Protein AF-A0A8J5NJL3-F1 (afdb_monomer_lite)

Foldseek 3Di:
DPPLVRQKDKPAKDWPDDLVPQATKIKIWMAGNVLQFIAIEIETSLQRPRPDPRVSVLCVVCVVVDDNQWRYFYAYSVSDTPDTDSDPVSGPSPDRDDPDPVPDDDCPVPDDDDPVQWDQPDDDDPPDDTDTDGD

Secondary structure (DSSP, 8-state):
---GGGSEEEEEEEESS-TTSTT-EEEEEEEETTTTEEEEEEEETTTS-TT---HHHHHHTTTTTS-TT--EEEE-TTS-EEEEE--GGG----S-----TTTSPP-TTS----GGGEEEEE--STTPPPEEEE-

Organism: NCBI:txid485398

pLDDT: mean 81.23, std 13.99, range [40.75, 95.94]

Structure (mmCIF, N/CA/C/O backbone):
data_AF-A0A8J5NJL3-F1
#
_entry.id   AF-A0A8J5NJL3-F1
#
loop_
_atom_site.group_PDB
_atom_site.id
_atom_site.type_symbol
_atom_site.label_atom_id
_atom_site.label_alt_id
_atom_site.label_comp_id
_atom_site.label_asym_id
_atom_site.label_entity_id
_atom_site.label_seq_id
_atom_site.pdbx_PDB_ins_code
_atom_site.Cartn_x
_atom_site.Cartn_y
_atom_site.Cartn_z
_atom_site.occupancy
_atom_site.B_iso_or_equiv
_atom_site.auth_seq_id
_atom_site.auth_comp_id
_atom_site.auth_asym_id
_atom_site.auth_atom_id
_atom_site.pdbx_PDB_model_num
ATOM 1 N N . MET A 1 1 ? -14.121 -13.136 8.920 1.00 60.28 1 MET A N 1
ATOM 2 C CA . MET A 1 1 ? -12.969 -13.143 8.005 1.00 60.28 1 MET A CA 1
ATOM 3 C C . MET A 1 1 ? -13.510 -12.944 6.616 1.00 60.28 1 MET A C 1
ATOM 5 O O . MET A 1 1 ? -14.446 -13.648 6.247 1.00 60.28 1 MET A O 1
ATOM 9 N N . ILE A 1 2 ? -12.979 -11.946 5.924 1.00 69.12 2 ILE A N 1
ATOM 10 C CA . ILE A 1 2 ? -13.225 -11.727 4.502 1.00 69.12 2 ILE A CA 1
ATOM 11 C C . ILE A 1 2 ? -12.577 -12.894 3.749 1.00 69.12 2 ILE A C 1
ATOM 13 O O . ILE A 1 2 ? -11.647 -13.521 4.268 1.00 69.12 2 ILE A O 1
ATOM 17 N N . LYS A 1 3 ? -13.108 -13.273 2.584 1.00 76.12 3 LYS A N 1
ATOM 18 C CA . LYS A 1 3 ? -12.456 -14.332 1.809 1.00 76.12 3 LYS A CA 1
ATOM 19 C C . LYS A 1 3 ? -11.078 -13.834 1.351 1.00 76.12 3 LYS A C 1
ATOM 21 O O . LYS A 1 3 ? -10.970 -12.650 1.044 1.00 76.12 3 LYS A O 1
ATOM 26 N N . PRO A 1 4 ? -10.036 -14.678 1.286 1.00 75.12 4 PRO A N 1
ATOM 27 C CA . PRO A 1 4 ? -8.703 -14.237 0.868 1.00 75.12 4 PRO A CA 1
ATOM 28 C C . PRO A 1 4 ? -8.700 -13.465 -0.460 1.00 75.12 4 PRO A C 1
ATOM 30 O O . PRO A 1 4 ? -8.009 -12.460 -0.584 1.00 75.12 4 PRO A O 1
ATOM 33 N N . GLU A 1 5 ? -9.535 -13.879 -1.413 1.00 79.38 5 GLU A N 1
ATOM 34 C CA . GLU A 1 5 ? -9.730 -13.222 -2.710 1.00 79.38 5 GLU A CA 1
ATOM 35 C C . GLU A 1 5 ? -10.410 -11.840 -2.646 1.00 79.38 5 GLU A C 1
ATOM 37 O O . GLU A 1 5 ? -10.339 -11.078 -3.602 1.00 79.38 5 GLU A O 1
ATOM 42 N N . GLU A 1 6 ? -11.058 -11.506 -1.530 1.00 84.00 6 GLU A N 1
ATOM 43 C CA . GLU A 1 6 ? -11.774 -10.244 -1.298 1.00 84.00 6 GLU A CA 1
ATOM 44 C C . GLU A 1 6 ? -11.027 -9.335 -0.297 1.00 84.00 6 GLU A C 1
ATOM 46 O O . GLU A 1 6 ? -11.493 -8.238 0.009 1.00 84.00 6 GLU A O 1
ATOM 51 N N . ARG A 1 7 ? -9.881 -9.780 0.248 1.00 88.38 7 ARG A N 1
ATOM 52 C CA . ARG A 1 7 ? -9.131 -9.061 1.297 1.00 88.38 7 ARG A CA 1
ATOM 53 C C . ARG A 1 7 ? -8.497 -7.765 0.803 1.00 88.38 7 ARG A C 1
ATOM 55 O O . ARG A 1 7 ? -8.353 -6.832 1.592 1.00 88.38 7 ARG A O 1
ATOM 62 N N . PHE A 1 8 ? -8.116 -7.708 -0.467 1.00 90.12 8 PHE A N 1
ATOM 63 C CA . PHE A 1 8 ? -7.387 -6.575 -1.021 1.00 90.12 8 PHE A CA 1
ATOM 64 C C . PHE A 1 8 ? -8.221 -5.821 -2.047 1.00 90.12 8 PHE A C 1
ATOM 66 O O . PHE A 1 8 ? -8.981 -6.416 -2.810 1.00 90.12 8 PHE A O 1
ATOM 73 N N . TRP A 1 9 ? -8.041 -4.506 -2.084 1.00 88.69 9 TRP A N 1
ATOM 74 C CA . TRP A 1 9 ? -8.566 -3.649 -3.139 1.00 88.69 9 TRP A CA 1
ATOM 75 C C . TRP A 1 9 ? -7.468 -2.699 -3.611 1.00 88.69 9 TRP A C 1
ATOM 77 O O . TRP A 1 9 ? -6.836 -2.047 -2.787 1.00 88.69 9 TRP A O 1
ATOM 87 N N . SER A 1 10 ? -7.222 -2.645 -4.918 1.00 89.38 10 SER A N 1
ATOM 88 C CA . SER A 1 10 ? -6.223 -1.756 -5.512 1.00 89.38 10 SER A CA 1
ATOM 89 C C . SER A 1 10 ? -6.880 -0.494 -6.064 1.00 89.38 10 SER A C 1
ATOM 91 O O . SER A 1 10 ? -7.923 -0.571 -6.715 1.00 89.38 10 SER A O 1
ATOM 93 N N . GLU A 1 11 ? -6.249 0.659 -5.843 1.00 87.31 11 GLU A N 1
ATOM 94 C CA . GLU A 1 11 ? -6.588 1.925 -6.512 1.00 87.31 11 GLU A CA 1
ATOM 95 C C . GLU A 1 11 ? -6.080 1.986 -7.961 1.00 87.31 11 GLU A C 1
ATOM 97 O O . GLU A 1 11 ? -6.388 2.932 -8.690 1.00 87.31 11 GLU A O 1
ATOM 102 N N . GLY A 1 12 ? -5.316 0.980 -8.387 1.00 82.94 12 GLY A N 1
ATOM 103 C CA . GLY A 1 12 ? -4.631 0.952 -9.669 1.00 82.94 12 GLY A CA 1
ATOM 104 C C . GLY A 1 12 ? -3.257 1.622 -9.625 1.00 82.94 12 GLY A C 1
ATOM 105 O O . GLY A 1 12 ? -2.751 2.048 -8.581 1.00 82.94 12 GLY A O 1
ATOM 106 N N . GLN A 1 13 ? -2.629 1.673 -10.796 1.00 86.69 13 GLN A N 1
ATOM 107 C CA . GLN A 1 13 ? -1.227 2.043 -10.969 1.00 86.69 13 GLN A CA 1
ATOM 108 C C . GLN A 1 13 ? -1.078 3.521 -11.350 1.00 86.69 13 GLN A C 1
ATOM 110 O O . GLN A 1 13 ? -1.730 4.015 -12.273 1.00 86.69 13 GLN A O 1
ATOM 115 N N . ALA A 1 14 ? -0.164 4.228 -10.684 1.00 87.69 14 ALA A N 1
ATOM 116 C CA . ALA A 1 14 ? 0.233 5.586 -11.041 1.00 87.69 14 ALA A CA 1
ATOM 117 C C . ALA A 1 14 ? 1.668 5.606 -11.580 1.00 87.69 14 ALA A C 1
ATOM 119 O O . ALA A 1 14 ? 2.621 5.260 -10.877 1.00 87.69 14 ALA A O 1
ATOM 120 N N . TYR A 1 15 ? 1.822 6.058 -12.826 1.00 88.44 15 TYR A N 1
ATOM 121 C CA . TYR A 1 15 ? 3.102 6.113 -13.534 1.00 88.44 15 TYR A CA 1
ATOM 122 C C . TYR A 1 15 ? 3.724 7.508 -13.469 1.00 88.44 15 TYR A C 1
ATOM 124 O O . TYR A 1 15 ? 3.120 8.499 -13.883 1.00 88.44 15 TYR A O 1
ATOM 132 N N . PHE A 1 16 ? 4.982 7.592 -13.036 1.00 88.31 16 PHE A N 1
ATOM 133 C CA . PHE A 1 16 ? 5.758 8.836 -13.005 1.00 88.31 16 PHE A CA 1
ATOM 134 C C . PHE A 1 16 ? 6.574 9.007 -14.289 1.00 88.31 16 PHE A C 1
ATOM 136 O O . PHE A 1 16 ? 7.802 9.103 -14.276 1.00 88.31 16 PHE A O 1
ATOM 143 N N . GLY A 1 17 ? 5.877 8.996 -15.424 1.00 88.88 17 GLY A N 1
ATOM 144 C CA . GLY A 1 17 ? 6.464 9.010 -16.761 1.00 88.88 17 GLY A CA 1
ATOM 145 C C . GLY A 1 17 ? 5.609 8.231 -17.758 1.00 88.88 17 GLY A C 1
ATOM 146 O O . GLY A 1 17 ? 4.462 7.899 -17.480 1.00 88.88 17 GLY A O 1
ATOM 147 N N . SER A 1 18 ? 6.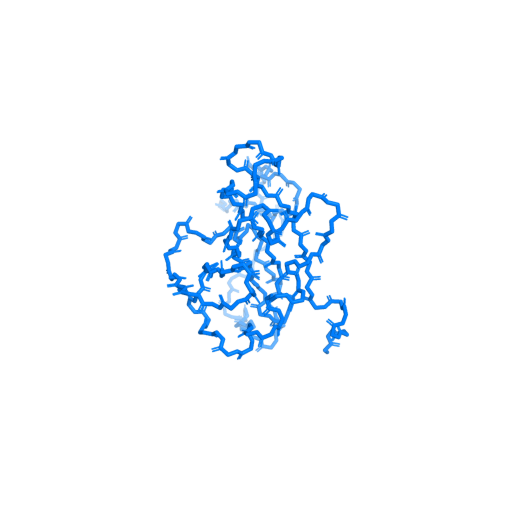171 7.936 -18.931 1.00 87.25 18 SER A N 1
ATOM 148 C CA . SER A 1 18 ? 5.505 7.066 -19.908 1.00 87.25 18 SER A CA 1
ATOM 149 C C . SER A 1 18 ? 5.470 5.626 -19.389 1.00 87.25 18 SER A C 1
ATOM 151 O O . SER A 1 18 ? 6.516 5.084 -19.024 1.00 87.25 18 SER A O 1
ATOM 153 N N . SER A 1 19 ? 4.290 5.006 -19.396 1.00 83.44 19 SER A N 1
ATOM 154 C CA . SER A 1 19 ? 4.098 3.584 -19.081 1.00 83.44 19 SER A CA 1
ATOM 155 C C . SER A 1 19 ? 4.826 2.648 -20.054 1.00 83.44 19 SER A C 1
ATOM 157 O O . SER A 1 19 ? 5.161 1.530 -19.684 1.00 83.44 19 SER A O 1
ATOM 159 N N . ASP A 1 20 ? 5.143 3.114 -21.268 1.00 85.44 20 ASP A N 1
ATOM 160 C CA . ASP A 1 20 ? 5.879 2.332 -22.271 1.00 85.44 20 ASP A CA 1
ATOM 161 C C . ASP A 1 20 ? 7.363 2.166 -21.911 1.00 85.44 20 ASP A C 1
ATOM 163 O O . ASP A 1 20 ? 8.052 1.289 -22.437 1.00 85.44 20 ASP A O 1
ATOM 167 N N . ASN A 1 21 ? 7.893 3.026 -21.033 1.00 88.62 21 ASN A N 1
ATOM 168 C CA . ASN A 1 21 ? 9.252 2.886 -20.537 1.00 88.62 21 ASN A CA 1
ATOM 169 C C . ASN A 1 21 ? 9.260 1.936 -19.326 1.00 88.62 21 ASN A C 1
ATOM 171 O O . ASN A 1 21 ? 8.813 2.331 -18.249 1.00 88.62 21 ASN A O 1
ATOM 175 N N . PRO A 1 22 ? 9.864 0.736 -19.432 1.00 87.25 22 PRO A N 1
ATOM 176 C CA . PRO A 1 22 ? 9.850 -0.261 -18.360 1.00 87.25 22 PRO A CA 1
ATOM 177 C C . PRO A 1 22 ? 10.543 0.211 -17.077 1.00 87.25 22 PRO A C 1
ATOM 179 O O . PRO A 1 22 ? 10.315 -0.354 -16.017 1.00 87.25 22 PRO A O 1
ATOM 182 N N . LYS A 1 23 ? 11.391 1.245 -17.152 1.00 89.75 23 LYS A N 1
ATOM 183 C CA . LYS A 1 23 ? 12.084 1.830 -15.994 1.00 89.75 23 LYS A CA 1
ATOM 184 C C . LYS A 1 23 ? 11.299 2.950 -15.314 1.00 89.75 23 LYS A C 1
ATOM 186 O O . LYS A 1 23 ? 11.810 3.547 -14.369 1.00 89.75 23 LYS A O 1
ATOM 191 N N . THR A 1 24 ? 10.117 3.291 -15.818 1.00 91.19 24 THR A N 1
ATOM 192 C CA . THR A 1 24 ? 9.276 4.318 -15.210 1.00 91.19 24 THR A CA 1
ATOM 193 C C . THR A 1 24 ? 8.889 3.879 -13.808 1.00 91.19 24 THR A C 1
ATOM 195 O O . THR A 1 24 ? 8.366 2.782 -13.612 1.00 91.19 24 THR A O 1
ATOM 198 N N . LEU A 1 25 ? 9.171 4.744 -12.835 1.00 92.38 25 LEU A N 1
ATOM 199 C CA . LEU A 1 25 ? 8.755 4.530 -11.459 1.00 92.38 25 LEU A CA 1
ATOM 200 C C . LEU A 1 25 ? 7.229 4.518 -11.409 1.00 92.38 25 LEU A C 1
ATOM 202 O O . LEU A 1 25 ? 6.575 5.406 -11.961 1.00 92.38 25 LEU A O 1
ATOM 206 N N . THR A 1 26 ? 6.685 3.508 -10.752 1.00 91.44 26 THR A N 1
ATOM 207 C CA . THR A 1 26 ? 5.249 3.285 -10.628 1.00 91.44 26 THR A CA 1
ATOM 208 C C . THR A 1 26 ? 4.939 3.015 -9.168 1.00 91.44 26 THR A C 1
ATOM 210 O O . THR A 1 26 ? 5.726 2.357 -8.482 1.00 91.44 26 THR A O 1
ATOM 213 N N . HIS A 1 27 ? 3.815 3.527 -8.681 1.00 91.81 27 HIS A N 1
ATOM 214 C CA . HIS A 1 27 ? 3.278 3.078 -7.406 1.00 91.81 27 HIS A CA 1
ATOM 215 C C . HIS A 1 27 ? 1.835 2.623 -7.540 1.00 91.81 27 HIS A C 1
ATOM 217 O O . HIS A 1 27 ? 1.109 3.093 -8.413 1.00 91.81 27 HIS A O 1
ATOM 223 N N . CYS A 1 28 ? 1.437 1.735 -6.643 1.00 92.44 28 CYS A N 1
ATOM 224 C CA . CYS A 1 28 ? 0.070 1.277 -6.489 1.00 92.44 28 CYS A CA 1
ATOM 225 C C . CYS A 1 28 ? -0.304 1.397 -5.020 1.00 92.44 28 CYS A C 1
ATOM 227 O O . CYS A 1 28 ? 0.487 1.063 -4.135 1.00 92.44 28 CYS A O 1
ATOM 229 N N . ASN A 1 29 ? -1.513 1.861 -4.768 1.00 92.12 29 ASN A N 1
ATOM 230 C CA . ASN A 1 29 ? -2.064 1.985 -3.435 1.00 92.12 29 ASN A CA 1
ATOM 231 C C . ASN A 1 29 ? -3.051 0.835 -3.233 1.00 92.12 29 ASN A C 1
ATOM 233 O O . ASN A 1 29 ? -4.010 0.699 -3.991 1.00 92.12 29 ASN A O 1
ATOM 237 N N . ILE A 1 30 ? -2.798 -0.016 -2.238 1.00 92.25 30 ILE A N 1
ATOM 238 C CA . ILE A 1 30 ? -3.606 -1.213 -1.993 1.00 92.25 30 ILE A CA 1
ATOM 239 C C . ILE A 1 30 ? -4.185 -1.148 -0.587 1.00 92.25 30 ILE A C 1
ATOM 241 O O . ILE A 1 30 ? -3.454 -1.031 0.398 1.00 92.25 30 ILE A O 1
ATOM 245 N N . TRP A 1 31 ? -5.501 -1.263 -0.496 1.00 90.69 31 TRP A N 1
ATOM 246 C CA . TRP A 1 31 ? -6.224 -1.409 0.752 1.00 90.69 31 TRP A CA 1
ATOM 247 C C . TRP A 1 31 ? -6.204 -2.861 1.225 1.00 90.69 31 TRP A C 1
ATOM 249 O O . TRP A 1 31 ? -6.572 -3.764 0.474 1.00 90.69 31 TRP A O 1
ATOM 259 N N . ASP A 1 32 ? -5.832 -3.077 2.485 1.00 89.56 32 ASP A N 1
ATOM 260 C CA . ASP A 1 32 ? -5.984 -4.354 3.183 1.00 89.56 32 ASP A CA 1
ATOM 261 C C . ASP A 1 32 ? -7.166 -4.263 4.156 1.00 89.56 32 ASP A C 1
ATOM 263 O O . ASP A 1 32 ? -7.087 -3.584 5.185 1.00 89.56 32 ASP A O 1
ATOM 267 N N . TRP A 1 33 ? -8.260 -4.965 3.851 1.00 85.25 33 TRP A N 1
ATOM 268 C CA . TRP A 1 33 ? -9.467 -4.959 4.679 1.00 85.25 33 TRP A CA 1
ATOM 269 C C . TRP A 1 33 ? -9.281 -5.623 6.050 1.00 85.25 33 TRP A C 1
ATOM 271 O O . TRP A 1 33 ? -10.018 -5.287 6.977 1.00 85.25 33 TRP A O 1
ATOM 281 N N . ASP A 1 34 ? -8.318 -6.534 6.214 1.00 85.12 34 ASP A N 1
ATOM 282 C CA . ASP A 1 34 ? -8.047 -7.155 7.517 1.00 85.12 34 ASP A CA 1
ATOM 283 C C . ASP A 1 34 ? -7.237 -6.215 8.420 1.00 85.12 34 ASP A C 1
ATOM 285 O O . ASP A 1 34 ? -7.458 -6.167 9.632 1.00 85.12 34 ASP A O 1
ATOM 289 N N . GLN A 1 35 ? -6.311 -5.448 7.838 1.00 83.62 35 GLN A N 1
ATOM 290 C CA . GLN A 1 35 ? -5.479 -4.491 8.576 1.00 83.62 35 GLN A CA 1
ATOM 291 C C . GLN A 1 35 ? -6.077 -3.075 8.624 1.00 83.62 35 GLN A C 1
ATOM 293 O O . GLN A 1 35 ? -5.561 -2.232 9.360 1.00 83.62 35 GLN A O 1
ATOM 298 N N . LEU A 1 36 ? -7.161 -2.829 7.878 1.00 84.81 36 LEU A N 1
ATOM 299 C CA . LEU A 1 36 ? -7.868 -1.54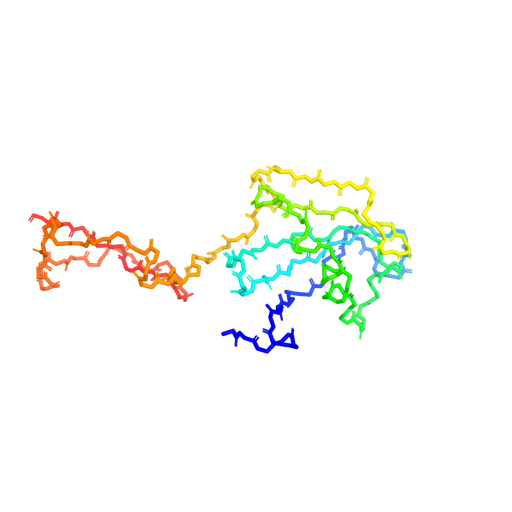9 7.749 1.00 84.81 36 LEU A CA 1
ATOM 300 C C . LEU A 1 36 ? -6.924 -0.382 7.424 1.00 84.81 36 LEU A C 1
ATOM 302 O O . LEU A 1 36 ? -6.979 0.671 8.065 1.00 84.81 36 LEU A O 1
ATOM 306 N N . ARG A 1 37 ? -6.022 -0.588 6.459 1.00 86.25 37 ARG A N 1
ATOM 307 C CA . ARG A 1 37 ? -5.032 0.416 6.049 1.00 86.25 37 ARG A CA 1
ATOM 308 C C . ARG A 1 37 ? -4.657 0.304 4.578 1.00 86.25 37 ARG A C 1
ATOM 310 O O . ARG A 1 37 ? -4.694 -0.788 4.010 1.00 86.25 37 ARG A O 1
ATOM 317 N N . MET A 1 38 ? -4.219 1.427 4.012 1.00 90.56 38 MET A N 1
ATOM 318 C CA . MET A 1 38 ? -3.545 1.465 2.718 1.00 90.56 38 MET A CA 1
ATOM 319 C C . MET A 1 38 ? -2.063 1.124 2.889 1.00 90.56 38 MET A C 1
ATOM 321 O O . MET A 1 38 ? -1.413 1.548 3.851 1.00 90.56 38 MET A O 1
ATOM 325 N N . ILE A 1 39 ? -1.520 0.370 1.938 1.00 92.94 39 ILE A N 1
ATOM 326 C CA . ILE A 1 39 ? -0.086 0.139 1.785 1.00 92.94 39 ILE A CA 1
ATOM 327 C C . ILE A 1 39 ? 0.298 0.524 0.362 1.00 92.94 39 ILE A C 1
ATOM 329 O O . ILE A 1 39 ? -0.295 0.051 -0.609 1.00 92.94 39 ILE A O 1
ATOM 333 N N . LYS A 1 40 ? 1.314 1.377 0.249 1.00 94.88 40 LYS A N 1
ATOM 334 C CA . LYS A 1 40 ? 1.877 1.805 -1.026 1.00 9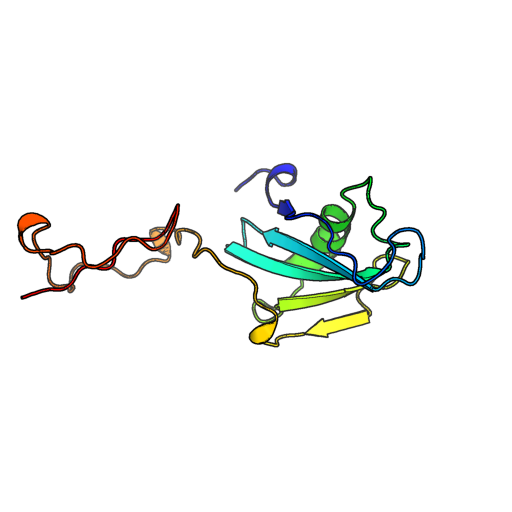4.88 40 LYS A CA 1
ATOM 335 C C . LYS A 1 40 ? 2.923 0.806 -1.498 1.00 94.88 40 LYS A C 1
ATOM 337 O O . LYS A 1 40 ? 3.898 0.550 -0.797 1.00 94.88 40 LYS A O 1
ATOM 342 N N . VAL A 1 41 ? 2.756 0.264 -2.693 1.00 94.69 41 VAL A N 1
ATOM 343 C CA . VAL A 1 41 ? 3.742 -0.600 -3.347 1.00 94.69 41 VAL A CA 1
ATOM 344 C C . VAL A 1 41 ? 4.415 0.201 -4.450 1.00 94.69 41 VAL A C 1
ATOM 346 O O . VAL A 1 41 ? 3.741 0.741 -5.319 1.00 94.69 41 VAL A O 1
ATOM 349 N N . ILE A 1 42 ? 5.738 0.308 -4.404 1.00 95.00 42 ILE A N 1
ATOM 350 C CA . ILE A 1 42 ? 6.560 1.088 -5.328 1.00 95.00 42 ILE A CA 1
ATOM 351 C C . ILE A 1 42 ? 7.422 0.124 -6.139 1.00 95.00 42 ILE A C 1
ATOM 353 O O . ILE A 1 42 ? 8.059 -0.762 -5.581 1.00 95.00 42 ILE A O 1
ATOM 357 N N . GLY A 1 43 ? 7.493 0.318 -7.448 1.00 93.50 43 GLY A N 1
ATOM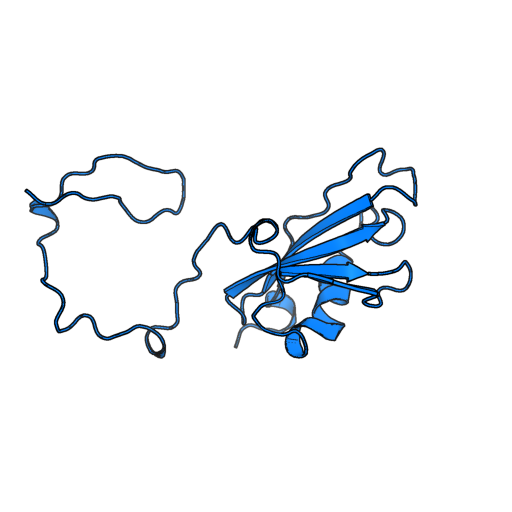 358 C CA . GLY A 1 43 ? 8.376 -0.448 -8.321 1.00 93.50 43 GLY A CA 1
ATOM 359 C C . GLY A 1 43 ? 8.436 0.169 -9.709 1.00 93.50 43 GLY A C 1
ATOM 360 O O . GLY A 1 43 ? 8.369 1.390 -9.864 1.00 93.50 43 GLY A O 1
ATOM 361 N N . THR A 1 44 ? 8.585 -0.664 -10.729 1.00 93.31 44 THR A N 1
ATOM 362 C CA . THR A 1 44 ? 8.771 -0.217 -12.112 1.00 93.31 44 THR A CA 1
ATOM 363 C C . THR A 1 44 ? 7.571 -0.582 -12.983 1.00 93.31 44 THR A C 1
ATOM 365 O O . THR A 1 44 ? 6.842 -1.528 -12.695 1.00 93.31 44 THR A O 1
ATOM 368 N N . ALA A 1 45 ? 7.381 0.138 -14.090 1.00 90.88 45 ALA A N 1
ATOM 369 C CA . ALA A 1 45 ? 6.342 -0.172 -15.076 1.00 90.88 45 ALA A CA 1
ATOM 370 C C . ALA A 1 45 ? 6.533 -1.550 -15.736 1.00 90.88 45 ALA A C 1
ATOM 372 O O . ALA A 1 45 ? 5.594 -2.117 -16.283 1.00 90.88 45 ALA A O 1
ATOM 373 N N . LYS A 1 46 ? 7.749 -2.109 -15.680 1.00 89.81 46 LYS A N 1
ATOM 374 C CA . LYS A 1 46 ? 8.018 -3.488 -16.100 1.00 89.81 46 LYS A CA 1
ATOM 375 C C . LYS A 1 46 ? 7.294 -4.504 -15.216 1.00 89.81 46 LYS A C 1
ATOM 377 O O . LYS A 1 46 ? 6.802 -5.498 -15.737 1.00 89.81 46 LYS A O 1
ATOM 382 N N . LEU A 1 47 ? 7.286 -4.270 -13.903 1.00 88.00 47 LEU A N 1
ATOM 383 C CA . LEU A 1 47 ? 6.599 -5.129 -12.945 1.00 88.00 47 LEU A CA 1
ATOM 384 C C . LEU A 1 47 ? 5.099 -4.847 -12.919 1.00 88.00 47 LEU A C 1
ATOM 386 O O . LEU A 1 47 ? 4.332 -5.782 -12.767 1.00 88.00 47 LEU A O 1
ATOM 390 N N . PHE A 1 48 ? 4.702 -3.584 -13.076 1.00 87.94 48 PHE A N 1
ATOM 391 C CA . PHE A 1 48 ? 3.309 -3.135 -13.059 1.00 87.94 48 PHE A CA 1
ATOM 392 C C . PHE A 1 48 ? 2.869 -2.688 -14.459 1.00 87.94 48 PHE A C 1
ATOM 394 O O . PHE A 1 48 ? 2.880 -1.482 -14.742 1.00 87.94 48 PHE A O 1
ATOM 401 N N . PRO A 1 49 ? 2.547 -3.619 -15.373 1.00 82.19 49 PRO A N 1
ATOM 402 C CA . PRO A 1 49 ? 2.067 -3.260 -16.698 1.00 82.19 49 PRO A CA 1
ATOM 403 C C . PRO A 1 49 ? 0.632 -2.693 -16.619 1.00 82.19 49 PRO A C 1
ATOM 405 O O . PRO A 1 49 ? -0.164 -3.203 -15.836 1.00 82.19 49 PRO A O 1
ATOM 408 N N . PRO A 1 50 ? 0.256 -1.718 -17.473 1.00 76.25 50 PRO A N 1
ATOM 409 C CA . PRO A 1 50 ? -1.021 -0.985 -17.369 1.00 76.25 50 PRO A CA 1
ATOM 410 C C . PRO A 1 50 ? -2.301 -1.815 -17.503 1.00 76.25 50 PRO A C 1
ATOM 412 O O . PRO A 1 50 ? -3.397 -1.297 -17.301 1.00 76.25 50 PRO A O 1
ATOM 415 N N . GLU A 1 51 ? -2.178 -3.060 -17.955 1.00 75.31 51 GLU A N 1
ATOM 416 C CA . GLU A 1 51 ? -3.297 -3.931 -18.316 1.00 75.31 51 GLU A CA 1
ATOM 417 C C . GLU A 1 51 ? -3.511 -5.066 -17.298 1.00 75.31 51 GLU A C 1
ATOM 419 O O . GLU A 1 51 ? -4.456 -5.840 -17.456 1.00 75.31 51 GLU A O 1
ATOM 424 N N . GLU A 1 52 ? -2.661 -5.183 -16.267 1.00 76.25 52 GLU A N 1
ATOM 425 C CA . GLU A 1 52 ? -2.711 -6.288 -15.302 1.00 76.25 52 GLU A CA 1
ATOM 426 C C . GLU A 1 52 ? -2.642 -5.804 -13.844 1.00 76.25 52 GLU A C 1
ATOM 428 O O . GLU A 1 52 ? -1.710 -5.104 -13.452 1.00 76.25 52 GLU A O 1
ATOM 433 N N . ASP A 1 53 ? -3.584 -6.271 -13.018 1.00 76.06 53 ASP A N 1
ATOM 434 C CA . ASP A 1 53 ? -3.623 -6.020 -11.569 1.00 76.06 53 ASP A CA 1
ATOM 435 C C . ASP A 1 53 ? -2.703 -7.009 -10.819 1.00 76.06 53 ASP A C 1
ATOM 437 O O . ASP A 1 53 ? -3.145 -7.956 -10.157 1.00 76.06 53 ASP A O 1
ATOM 441 N N . VAL A 1 54 ? -1.388 -6.838 -10.959 1.00 88.19 54 VAL A N 1
ATOM 442 C CA . VAL A 1 54 ? -0.368 -7.742 -10.382 1.00 88.19 54 VAL A CA 1
ATOM 443 C C . VAL A 1 54 ? 0.101 -7.332 -8.986 1.00 88.19 54 VAL A C 1
ATOM 445 O O . VAL A 1 54 ? 0.716 -8.124 -8.269 1.00 88.19 54 VAL A O 1
ATOM 448 N N . GLU A 1 55 ? -0.219 -6.117 -8.553 1.00 89.81 55 GLU A N 1
ATOM 449 C CA . GLU A 1 55 ? 0.216 -5.561 -7.276 1.00 89.81 55 GLU A CA 1
ATOM 450 C C . GLU A 1 55 ? -0.407 -6.257 -6.059 1.00 89.81 55 GLU A C 1
ATOM 452 O O . GLU A 1 55 ? 0.254 -6.398 -5.027 1.00 89.81 55 GLU A O 1
ATOM 457 N N . VAL A 1 56 ? -1.637 -6.769 -6.185 1.00 90.50 56 VAL A N 1
ATOM 458 C CA . VAL A 1 56 ? -2.324 -7.493 -5.104 1.00 90.50 56 VAL A CA 1
ATOM 459 C C . VAL A 1 56 ? -1.609 -8.813 -4.778 1.00 90.50 56 VAL A C 1
ATOM 461 O O . VAL A 1 56 ? -1.241 -9.006 -3.616 1.00 90.50 56 VAL A O 1
ATOM 464 N N . PRO A 1 57 ? -1.336 -9.705 -5.755 1.00 90.69 57 PRO A N 1
ATOM 465 C CA . PRO A 1 57 ? -0.511 -10.890 -5.523 1.00 90.69 57 PRO A CA 1
ATOM 466 C C . PRO A 1 57 ? 0.879 -10.589 -4.955 1.00 90.69 57 PRO A C 1
ATOM 468 O O . PRO A 1 57 ? 1.401 -11.387 -4.177 1.00 90.69 57 PRO A O 1
ATOM 471 N N . ILE A 1 58 ? 1.493 -9.463 -5.327 1.00 91.31 58 ILE A N 1
ATOM 472 C CA . ILE A 1 58 ? 2.805 -9.060 -4.804 1.00 91.31 58 ILE A CA 1
ATOM 473 C C . ILE A 1 58 ? 2.693 -8.721 -3.316 1.00 91.31 58 ILE A C 1
ATOM 475 O O . ILE A 1 58 ? 3.367 -9.350 -2.502 1.00 91.31 58 ILE A O 1
ATOM 479 N N . LEU A 1 59 ? 1.794 -7.806 -2.938 1.00 91.50 59 LEU A N 1
ATOM 480 C CA . LEU A 1 59 ? 1.591 -7.419 -1.538 1.00 91.50 59 LEU A CA 1
ATOM 481 C C . LEU A 1 59 ? 1.207 -8.618 -0.658 1.00 91.50 59 LEU A C 1
ATOM 483 O O . LEU A 1 59 ? 1.741 -8.784 0.443 1.00 91.50 59 LEU A O 1
ATOM 487 N N . ALA A 1 60 ? 0.311 -9.476 -1.150 1.00 90.81 60 ALA A N 1
ATOM 488 C CA . ALA A 1 60 ? -0.201 -10.628 -0.413 1.00 90.81 60 ALA A CA 1
ATOM 489 C C . ALA A 1 60 ? 0.902 -11.598 0.053 1.00 90.81 60 ALA A C 1
ATOM 491 O O . ALA A 1 60 ? 0.725 -12.273 1.065 1.00 90.81 60 ALA A O 1
ATOM 492 N N . GLN A 1 61 ? 2.051 -11.651 -0.632 1.00 91.00 61 GLN A N 1
ATOM 493 C CA . GLN A 1 61 ? 3.170 -12.520 -0.250 1.00 91.00 61 GLN A CA 1
ATOM 494 C C . GLN A 1 61 ? 3.821 -12.125 1.077 1.00 91.00 61 GLN A C 1
ATOM 496 O O . GLN A 1 61 ? 4.387 -12.980 1.759 1.00 91.00 61 GLN A O 1
ATOM 501 N N . PHE A 1 62 ? 3.776 -10.842 1.442 1.00 91.25 62 PHE A N 1
ATOM 502 C CA . PHE A 1 62 ? 4.558 -10.328 2.565 1.00 91.25 62 PHE A CA 1
ATOM 503 C C . PHE A 1 62 ? 3.768 -9.505 3.582 1.00 91.25 62 PHE A C 1
ATOM 505 O O . PHE A 1 62 ? 4.267 -9.282 4.685 1.00 91.25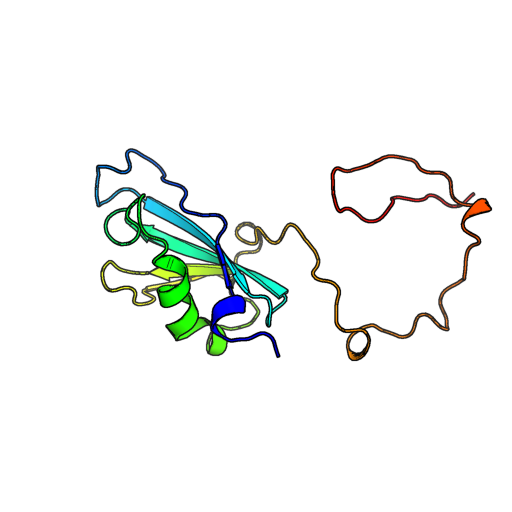 62 PHE A O 1
ATOM 512 N N . VAL A 1 63 ? 2.549 -9.070 3.261 1.00 90.38 63 VAL A N 1
ATOM 513 C CA . VAL A 1 63 ? 1.760 -8.138 4.087 1.00 90.38 63 VAL A CA 1
ATOM 514 C C . VAL A 1 63 ? 1.496 -8.620 5.515 1.00 90.38 63 VAL A C 1
ATOM 516 O O . VAL A 1 63 ? 1.471 -7.805 6.438 1.00 90.38 63 VAL A O 1
ATOM 519 N N . ASP A 1 64 ? 1.381 -9.931 5.725 1.00 91.00 64 ASP A N 1
ATOM 520 C CA . ASP A 1 64 ? 1.186 -10.529 7.054 1.00 91.00 64 ASP A CA 1
ATOM 521 C C . ASP A 1 64 ? 2.462 -10.526 7.911 1.00 91.00 64 ASP A C 1
ATOM 523 O O . ASP A 1 64 ? 2.401 -10.666 9.133 1.00 91.00 64 ASP A O 1
ATOM 527 N N . TYR A 1 65 ? 3.622 -10.334 7.282 1.00 91.38 65 TYR A N 1
ATOM 528 C CA . TYR A 1 65 ? 4.922 -10.230 7.944 1.00 91.38 65 TYR A CA 1
ATOM 529 C C . TYR A 1 65 ? 5.386 -8.777 8.104 1.00 91.38 65 TYR A C 1
ATOM 531 O O . TYR A 1 65 ? 6.372 -8.517 8.799 1.00 91.38 65 TYR A O 1
ATOM 539 N N . LEU A 1 66 ? 4.692 -7.817 7.481 1.00 90.62 66 LEU A N 1
ATOM 540 C CA . LEU A 1 66 ? 5.010 -6.402 7.617 1.00 90.62 66 LEU A CA 1
ATOM 541 C C . LEU A 1 66 ? 4.610 -5.881 8.997 1.00 90.62 66 LEU A C 1
ATOM 543 O O . LEU A 1 66 ? 3.543 -6.169 9.534 1.00 90.62 66 LEU A O 1
ATOM 547 N N . SER A 1 67 ? 5.455 -5.012 9.548 1.00 90.94 67 SER A N 1
ATOM 548 C CA . SER A 1 67 ? 5.088 -4.251 10.739 1.00 90.94 67 SER A CA 1
ATOM 549 C C . SER A 1 67 ? 3.873 -3.352 10.447 1.00 90.94 67 SER A C 1
ATOM 551 O O . SER A 1 67 ? 3.821 -2.729 9.380 1.00 90.94 67 SER A O 1
ATOM 553 N N . PRO A 1 68 ? 2.948 -3.167 11.411 1.00 86.06 68 PRO A N 1
ATOM 554 C CA . PRO A 1 68 ? 1.835 -2.219 11.294 1.00 86.06 68 PRO A CA 1
ATOM 555 C C . PRO A 1 68 ? 2.255 -0.758 11.062 1.00 86.06 68 PRO A C 1
ATOM 557 O O . PRO A 1 68 ? 1.424 0.090 10.753 1.00 86.06 68 PRO A O 1
ATOM 560 N N . LYS A 1 69 ? 3.543 -0.438 11.241 1.00 89.19 69 LYS A N 1
ATOM 561 C CA . LYS A 1 69 ? 4.098 0.898 10.984 1.00 89.19 69 LYS A CA 1
ATOM 562 C C . LYS A 1 69 ? 4.522 1.117 9.533 1.00 89.19 69 LYS A C 1
ATOM 564 O O . LYS A 1 69 ? 4.731 2.261 9.155 1.00 89.19 69 LYS A O 1
ATOM 569 N N . VAL A 1 70 ? 4.698 0.051 8.751 1.00 93.44 70 VAL A N 1
ATOM 570 C CA . VAL A 1 70 ? 5.107 0.157 7.343 1.00 93.44 70 VAL A CA 1
ATOM 571 C C . VAL A 1 70 ? 3.963 0.769 6.541 1.00 93.44 70 VAL A C 1
ATOM 573 O O . VAL A 1 70 ? 2.827 0.312 6.668 1.00 93.44 70 VAL A O 1
ATOM 576 N N . ARG A 1 71 ? 4.277 1.796 5.751 1.00 92.88 71 ARG A N 1
ATOM 577 C CA . ARG A 1 71 ? 3.352 2.555 4.896 1.00 92.88 71 ARG A CA 1
ATOM 578 C C . ARG A 1 71 ? 3.638 2.356 3.419 1.00 92.88 71 ARG A C 1
ATOM 580 O O . ARG A 1 71 ? 2.701 2.260 2.636 1.00 92.88 71 ARG A O 1
ATOM 587 N N . ALA A 1 72 ? 4.913 2.217 3.064 1.00 95.06 72 ALA A N 1
ATOM 588 C CA . ALA A 1 72 ? 5.313 1.890 1.709 1.00 95.06 72 ALA A CA 1
ATOM 589 C C . ALA A 1 72 ? 6.320 0.741 1.674 1.00 95.06 72 ALA A C 1
ATOM 591 O O . ALA A 1 72 ? 7.115 0.553 2.599 1.00 95.06 72 ALA A O 1
ATOM 592 N N . VAL A 1 73 ? 6.292 -0.006 0.582 1.00 95.88 73 VAL A N 1
ATOM 593 C CA . VAL A 1 73 ? 7.254 -1.051 0.246 1.00 95.88 73 VAL A CA 1
ATOM 594 C C . VAL A 1 73 ? 7.755 -0.811 -1.169 1.00 95.88 73 VAL A C 1
ATOM 596 O O . VAL A 1 73 ? 6.964 -0.516 -2.061 1.00 95.88 73 VAL A O 1
ATOM 599 N N . THR A 1 74 ? 9.057 -0.944 -1.379 1.00 95.94 74 THR A N 1
ATOM 600 C CA . THR A 1 74 ? 9.657 -0.929 -2.713 1.00 95.94 74 THR A CA 1
ATOM 601 C C . THR A 1 74 ? 9.995 -2.356 -3.103 1.00 95.94 74 THR A C 1
ATOM 603 O O . THR A 1 74 ? 10.616 -3.078 -2.316 1.00 95.94 74 THR A O 1
ATOM 606 N N . VAL A 1 75 ? 9.607 -2.749 -4.311 1.00 95.38 75 VAL A N 1
ATOM 607 C CA . VAL A 1 75 ? 9.846 -4.077 -4.874 1.00 95.38 75 VAL A CA 1
ATOM 608 C C . VAL A 1 75 ? 10.730 -4.004 -6.118 1.00 95.38 75 VAL A C 1
ATOM 610 O O . VAL A 1 75 ? 10.695 -3.019 -6.860 1.00 95.38 75 VAL A O 1
ATOM 613 N N . ASP A 1 76 ? 11.552 -5.030 -6.322 1.00 93.25 76 ASP A N 1
ATOM 614 C CA . ASP A 1 76 ? 12.325 -5.214 -7.552 1.00 93.25 76 ASP A CA 1
ATOM 615 C C . ASP A 1 76 ? 11.481 -5.823 -8.684 1.00 93.25 76 ASP A C 1
ATOM 617 O O . ASP A 1 76 ? 10.301 -6.128 -8.515 1.00 93.25 76 ASP A O 1
ATOM 621 N N . ASP A 1 77 ? 12.091 -5.996 -9.859 1.00 90.75 77 ASP A N 1
ATOM 622 C CA . ASP A 1 77 ? 11.433 -6.557 -11.045 1.00 90.75 77 ASP A CA 1
ATOM 623 C C . ASP A 1 77 ? 11.015 -8.035 -10.864 1.00 90.75 77 ASP A C 1
ATOM 625 O O . ASP A 1 77 ? 10.291 -8.576 -11.701 1.00 90.75 77 ASP A O 1
ATOM 629 N N . GLU A 1 78 ? 11.472 -8.693 -9.798 1.00 89.75 78 GLU A N 1
ATOM 630 C CA . GLU A 1 78 ? 11.110 -10.051 -9.403 1.00 89.75 78 GLU A CA 1
ATOM 631 C C . GLU A 1 78 ? 9.979 -10.075 -8.355 1.00 89.75 78 GLU A C 1
ATOM 633 O O . GLU A 1 78 ? 9.511 -11.150 -7.974 1.00 89.75 78 GLU A O 1
ATOM 638 N N . GLY A 1 79 ? 9.510 -8.904 -7.908 1.00 89.06 79 GLY A N 1
ATOM 639 C CA . GLY A 1 79 ? 8.451 -8.756 -6.910 1.00 89.06 79 GLY A CA 1
ATOM 640 C C . GLY A 1 79 ? 8.923 -8.947 -5.466 1.00 89.06 79 GLY A C 1
ATOM 641 O O . GLY A 1 79 ? 8.091 -9.125 -4.574 1.00 89.06 79 GLY A O 1
ATOM 642 N N . LEU A 1 80 ? 10.233 -8.922 -5.209 1.00 92.94 80 LEU A N 1
ATOM 643 C CA . LEU A 1 80 ? 10.806 -9.039 -3.871 1.00 92.94 80 LEU A CA 1
ATOM 644 C C . LEU A 1 80 ? 10.982 -7.663 -3.234 1.00 92.94 80 LEU A C 1
ATOM 646 O O . LEU A 1 80 ? 11.351 -6.694 -3.893 1.00 92.94 80 LEU A O 1
ATOM 650 N N . ILE A 1 81 ? 10.758 -7.578 -1.920 1.00 93.75 81 ILE A N 1
ATOM 651 C CA . ILE A 1 81 ? 10.964 -6.331 -1.179 1.00 93.75 81 ILE A CA 1
ATOM 652 C C . ILE A 1 81 ? 12.455 -5.997 -1.128 1.00 93.75 81 ILE A C 1
ATOM 654 O O . ILE A 1 81 ? 13.250 -6.746 -0.557 1.00 93.75 81 ILE A O 1
ATOM 658 N N . VAL A 1 82 ? 12.804 -4.815 -1.626 1.00 95.75 82 VAL A N 1
ATOM 659 C CA . VAL A 1 82 ? 14.142 -4.226 -1.494 1.00 95.75 82 VAL A CA 1
ATOM 660 C C . VAL A 1 82 ? 14.195 -3.140 -0.423 1.00 95.75 82 VAL A C 1
ATOM 662 O O . VAL A 1 82 ? 15.248 -2.913 0.171 1.00 95.75 82 VAL A O 1
ATOM 665 N N . GLU A 1 83 ? 13.064 -2.491 -0.132 1.00 95.25 83 GLU A N 1
ATOM 666 C CA . GLU A 1 83 ? 12.982 -1.409 0.849 1.00 95.25 83 GLU A CA 1
ATOM 667 C C . GLU A 1 83 ? 11.599 -1.350 1.508 1.00 95.25 83 GLU A C 1
ATOM 669 O O . GLU A 1 83 ? 10.583 -1.669 0.893 1.00 95.25 83 GLU A O 1
ATOM 674 N N . VAL A 1 84 ? 11.557 -0.913 2.768 1.00 95.69 84 VAL A N 1
ATOM 675 C CA . VAL A 1 84 ? 10.317 -0.609 3.490 1.00 95.69 84 VAL A CA 1
ATOM 676 C C . VAL A 1 84 ? 10.416 0.776 4.113 1.00 95.69 84 VAL A C 1
ATOM 678 O O . VAL A 1 84 ? 11.456 1.149 4.654 1.00 95.69 84 VAL A O 1
ATOM 681 N N . SER A 1 85 ? 9.317 1.518 4.094 1.00 95.19 85 SER A N 1
ATOM 682 C CA . SER A 1 85 ? 9.218 2.849 4.680 1.00 95.19 85 SER A CA 1
ATOM 683 C C . SER A 1 85 ? 8.080 2.913 5.691 1.00 95.19 85 SER A C 1
ATOM 685 O O . SER A 1 85 ? 7.006 2.342 5.491 1.00 95.19 85 SER A O 1
ATOM 687 N N . ALA A 1 86 ? 8.325 3.620 6.793 1.00 94.25 86 ALA A N 1
ATOM 688 C CA . ALA A 1 86 ? 7.339 3.948 7.823 1.00 94.25 86 ALA A CA 1
ATOM 689 C C . ALA A 1 86 ? 7.022 5.456 7.851 1.00 94.25 86 ALA A C 1
ATOM 691 O O . ALA A 1 86 ? 6.538 5.963 8.864 1.00 94.25 86 ALA A O 1
ATOM 692 N N . ASP A 1 87 ? 7.354 6.170 6.772 1.00 93.00 87 ASP A N 1
ATOM 693 C CA . ASP A 1 87 ? 7.106 7.602 6.637 1.00 93.00 87 ASP A CA 1
ATOM 694 C C . ASP A 1 87 ? 5.591 7.886 6.633 1.00 93.00 87 ASP A C 1
ATOM 696 O O . ASP A 1 87 ? 4.876 7.339 5.786 1.00 93.00 87 ASP A O 1
ATOM 700 N N . PRO A 1 88 ? 5.072 8.704 7.569 1.00 87.06 88 PRO A N 1
ATOM 701 C CA . PRO A 1 88 ? 3.658 9.066 7.596 1.00 87.06 88 PRO A CA 1
ATOM 702 C C . PRO A 1 88 ? 3.197 9.833 6.351 1.00 87.06 88 PRO A C 1
ATOM 704 O O . PRO A 1 88 ? 2.026 9.730 6.010 1.00 87.06 88 PRO A O 1
ATOM 707 N N . GLU A 1 89 ? 4.080 10.544 5.643 1.00 89.50 89 GLU A N 1
ATOM 708 C CA . GLU A 1 89 ? 3.723 11.265 4.407 1.00 89.50 89 GLU A CA 1
ATOM 709 C C . GLU A 1 89 ? 3.379 10.316 3.244 1.00 89.50 89 GLU A C 1
ATOM 711 O O . GLU A 1 89 ? 2.867 10.739 2.212 1.00 89.50 89 GLU A O 1
ATOM 716 N N . GLN A 1 90 ? 3.672 9.022 3.393 1.00 87.50 90 GLN A N 1
ATOM 717 C CA . GLN A 1 90 ? 3.339 7.983 2.417 1.00 87.50 90 GLN A CA 1
ATOM 718 C C . GLN A 1 90 ? 2.067 7.206 2.784 1.00 87.50 90 GLN A C 1
ATOM 720 O O . GLN A 1 90 ? 1.723 6.251 2.086 1.00 87.50 90 GLN A O 1
ATOM 725 N N . ASP A 1 91 ? 1.397 7.577 3.878 1.00 86.00 91 ASP A N 1
ATOM 726 C CA . ASP A 1 91 ? 0.134 6.980 4.299 1.00 86.00 91 ASP A CA 1
ATOM 727 C C . ASP A 1 91 ? -1.045 7.662 3.596 1.00 86.00 91 ASP A C 1
ATOM 729 O O . ASP A 1 91 ? -1.589 8.654 4.075 1.00 86.00 91 ASP A O 1
ATOM 733 N N . ASP A 1 92 ? -1.469 7.085 2.474 1.00 83.44 92 ASP A N 1
ATOM 734 C CA . ASP A 1 92 ? -2.641 7.549 1.721 1.00 83.44 92 ASP A CA 1
ATOM 735 C C . ASP A 1 92 ? -3.962 6.976 2.276 1.00 83.44 92 ASP A C 1
ATOM 737 O O . ASP A 1 92 ? -4.978 6.946 1.582 1.00 83.44 92 ASP A O 1
ATOM 741 N N . THR A 1 93 ? -3.986 6.498 3.528 1.00 81.56 93 THR A N 1
ATOM 742 C CA . THR A 1 93 ? -5.214 6.014 4.177 1.00 81.56 93 THR A CA 1
ATOM 743 C C . THR A 1 93 ? -6.192 7.174 4.408 1.00 81.56 93 THR A C 1
ATOM 745 O O . THR A 1 93 ? -6.223 7.791 5.472 1.00 81.56 93 THR A O 1
ATOM 748 N N . GLY A 1 94 ? -7.009 7.477 3.397 1.00 66.50 94 GLY A N 1
ATOM 749 C CA . GLY A 1 94 ? -7.990 8.568 3.421 1.00 66.50 94 GLY A CA 1
ATOM 750 C C . GLY A 1 94 ? -9.294 8.239 4.154 1.00 66.50 94 GLY A C 1
ATOM 751 O O . GLY A 1 94 ? -10.079 9.139 4.445 1.00 66.50 94 GLY A O 1
ATOM 752 N N . PHE A 1 95 ? -9.534 6.964 4.466 1.00 63.59 95 PHE A N 1
ATOM 753 C CA . PHE A 1 95 ? -10.737 6.494 5.146 1.00 63.59 95 PHE A CA 1
ATOM 754 C C . PHE A 1 95 ? -10.375 5.712 6.407 1.00 63.59 95 PHE A C 1
ATOM 756 O O . PHE A 1 95 ? -9.597 4.760 6.383 1.00 63.59 95 PHE A O 1
ATOM 763 N N . ILE A 1 96 ? -10.979 6.103 7.530 1.00 62.03 96 ILE A N 1
ATOM 764 C CA . ILE A 1 96 ? -10.932 5.317 8.759 1.00 62.03 96 ILE A CA 1
ATOM 765 C C . ILE A 1 96 ? -11.903 4.157 8.552 1.00 62.03 96 ILE A C 1
ATOM 767 O O . ILE A 1 96 ? -13.119 4.348 8.573 1.00 62.03 96 ILE A O 1
ATOM 771 N N . GLY A 1 97 ? -11.377 2.953 8.325 1.00 60.50 97 GLY A N 1
ATOM 772 C CA . GLY A 1 97 ? -12.205 1.753 8.355 1.00 60.50 97 GLY A CA 1
ATOM 773 C C . GLY A 1 97 ? -12.951 1.691 9.689 1.00 60.50 97 GLY A C 1
ATOM 774 O O . GLY A 1 97 ? -12.343 1.903 10.741 1.00 60.50 97 GLY A O 1
ATOM 775 N N . TYR A 1 98 ? -14.263 1.435 9.659 1.00 63.12 98 TYR A N 1
ATOM 776 C CA . TYR A 1 98 ? -15.051 1.289 10.882 1.00 63.12 98 TYR A CA 1
ATOM 777 C C . TYR A 1 98 ? -14.411 0.216 11.763 1.00 63.12 98 TYR A C 1
ATOM 779 O O . TYR A 1 98 ? -14.433 -0.972 11.433 1.00 63.12 98 TYR A O 1
ATOM 787 N N . LEU A 1 99 ? -13.807 0.643 12.875 1.00 62.12 99 LEU A N 1
ATOM 788 C CA . LEU A 1 99 ? -13.168 -0.277 13.803 1.00 62.12 99 LEU A CA 1
ATOM 789 C C . LEU A 1 99 ? -14.209 -1.294 14.287 1.00 62.12 99 LEU A C 1
ATOM 791 O O . LEU A 1 99 ? -15.353 -0.911 14.563 1.00 62.12 99 LEU A O 1
ATOM 795 N N . PRO A 1 100 ? -13.836 -2.578 14.438 1.00 64.38 100 PRO A N 1
ATOM 796 C CA . PRO A 1 100 ? -14.716 -3.558 15.050 1.00 64.38 100 PRO A CA 1
ATOM 797 C C . PRO A 1 100 ? -15.254 -3.008 16.369 1.00 64.38 100 PRO A C 1
ATOM 799 O O . PRO A 1 100 ? -14.493 -2.457 17.163 1.00 64.38 100 PRO A O 1
ATOM 802 N N . PHE A 1 101 ? -16.548 -3.187 16.639 1.00 60.91 101 PHE A N 1
ATOM 803 C CA . PHE A 1 101 ? -17.175 -2.674 17.866 1.00 60.91 101 PHE A CA 1
ATOM 804 C C . PHE A 1 101 ? -16.438 -3.153 19.134 1.00 60.91 101 PHE A C 1
ATOM 806 O O . PHE A 1 101 ? -16.359 -2.452 20.137 1.00 60.91 101 PHE A O 1
ATOM 813 N N . THR A 1 102 ? -15.814 -4.330 19.063 1.00 65.56 102 THR A N 1
ATOM 814 C CA . THR A 1 102 ? -14.958 -4.910 20.108 1.00 65.56 102 THR A CA 1
ATOM 815 C C . THR A 1 102 ? -13.634 -4.170 20.330 1.00 65.56 102 THR A C 1
ATOM 817 O O . THR A 1 102 ? -13.082 -4.246 21.423 1.00 65.56 102 THR A O 1
ATOM 820 N N . ALA A 1 103 ? -13.119 -3.466 19.321 1.00 67.88 103 ALA A N 1
ATOM 821 C CA . ALA A 1 103 ? -11.935 -2.611 19.396 1.00 67.88 103 ALA A CA 1
ATOM 822 C C . ALA A 1 103 ? -12.281 -1.156 19.773 1.00 67.88 103 ALA A C 1
ATOM 824 O O . ALA A 1 103 ? -11.393 -0.388 20.149 1.00 67.88 103 ALA A O 1
ATOM 825 N N . THR A 1 104 ? -13.560 -0.769 19.697 1.00 67.38 104 THR A N 1
ATOM 826 C CA . THR A 1 104 ? -14.015 0.562 20.114 1.00 67.38 104 THR A CA 1
ATOM 827 C C . THR A 1 104 ? -14.130 0.663 21.633 1.00 67.38 104 THR A C 1
ATOM 829 O O . THR A 1 104 ? -14.600 -0.251 22.313 1.00 67.38 104 THR A O 1
ATOM 832 N N . LYS A 1 105 ? -13.686 1.792 22.195 1.00 70.31 105 LYS A N 1
ATOM 833 C CA . LYS A 1 105 ? -13.882 2.077 23.620 1.00 70.31 105 LYS A CA 1
ATOM 834 C C . LYS A 1 105 ? -15.362 2.343 23.884 1.00 70.31 105 LYS A C 1
ATOM 836 O O . LYS A 1 105 ? -16.034 2.982 23.081 1.00 70.31 105 LYS A O 1
ATOM 841 N N . SER A 1 106 ? -15.845 1.890 25.039 1.00 75.62 106 SER A N 1
ATOM 842 C CA . SER A 1 106 ? -17.206 2.186 25.485 1.00 75.62 106 SER A CA 1
ATOM 843 C C . SER A 1 106 ? -17.433 3.696 25.561 1.00 75.62 106 SER A C 1
ATOM 845 O O . SER A 1 106 ? -16.673 4.408 26.217 1.00 75.62 106 SER A O 1
ATOM 847 N N . LEU A 1 107 ? -18.508 4.169 24.932 1.00 78.00 107 LEU A N 1
ATOM 848 C CA . LEU A 1 107 ? -18.953 5.562 25.001 1.00 78.00 107 LEU A CA 1
ATOM 849 C C . LEU A 1 107 ? -19.839 5.836 26.227 1.00 78.00 107 LEU A C 1
ATOM 851 O O . LEU A 1 107 ? -20.480 6.879 26.285 1.00 78.00 107 LEU A O 1
ATOM 855 N N . HIS A 1 108 ? -19.915 4.923 27.207 1.00 78.19 108 HIS A N 1
ATOM 856 C CA . HIS A 1 108 ? -20.854 5.069 28.329 1.00 78.19 108 HIS A CA 1
ATOM 857 C C . HIS A 1 108 ? -20.605 6.316 29.193 1.00 78.19 108 HIS A C 1
ATOM 859 O O . HIS A 1 108 ? -21.554 6.870 29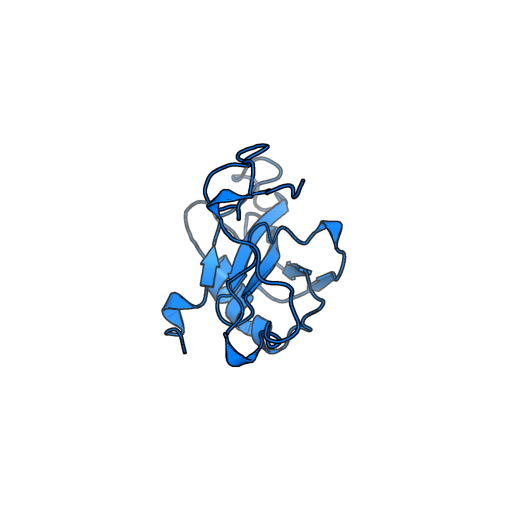.741 1.00 78.19 108 HIS A O 1
ATOM 865 N N . ASP A 1 109 ? -19.349 6.769 29.270 1.00 81.31 109 ASP A N 1
ATOM 866 C CA . ASP A 1 109 ? -18.953 7.984 29.994 1.00 81.31 109 ASP A CA 1
ATOM 867 C C . ASP A 1 109 ? -19.001 9.237 29.109 1.00 81.31 109 ASP A C 1
ATOM 869 O O . ASP A 1 109 ? -18.790 10.358 29.579 1.00 81.31 109 ASP A O 1
ATOM 873 N N . CYS A 1 110 ? -19.241 9.076 27.806 1.00 79.00 110 CYS A N 1
ATOM 874 C CA . CYS A 1 110 ? -19.333 10.200 26.895 1.00 79.00 110 CYS A CA 1
ATOM 875 C C . CYS A 1 110 ? -20.677 10.904 27.083 1.00 79.00 110 CYS A C 1
ATOM 877 O O . CYS A 1 110 ? -21.737 10.289 27.197 1.00 79.00 110 CYS A O 1
ATOM 879 N N . ARG A 1 111 ? -20.642 12.237 27.081 1.00 79.69 111 ARG A N 1
ATOM 880 C CA . ARG A 1 111 ? -21.852 13.051 27.163 1.00 79.69 111 ARG A CA 1
ATOM 881 C C . ARG A 1 111 ? -22.679 12.865 25.892 1.00 79.69 111 ARG A C 1
ATOM 883 O O . ARG A 1 111 ? -22.292 13.345 24.831 1.00 79.69 111 ARG A O 1
ATOM 890 N N . THR A 1 112 ? -23.843 12.236 26.013 1.00 82.19 112 THR A N 1
ATOM 891 C CA . THR A 1 112 ? -24.801 12.142 24.908 1.00 82.19 112 THR A CA 1
ATOM 892 C C . THR A 1 112 ? -25.360 13.524 24.578 1.00 82.19 112 THR A C 1
ATOM 894 O O . THR A 1 112 ? -25.861 14.238 25.453 1.00 82.19 112 THR A O 1
ATOM 897 N N . VAL A 1 113 ? -25.302 13.898 23.303 1.00 80.88 113 VAL A N 1
ATOM 898 C CA . VAL A 1 113 ? -25.931 15.111 22.776 1.00 80.88 113 VAL A CA 1
ATOM 899 C C . VAL A 1 113 ? -27.088 14.699 21.876 1.00 80.88 113 VAL A C 1
ATOM 901 O O . VAL A 1 113 ? -26.962 13.793 21.059 1.00 80.88 113 VAL A O 1
ATOM 904 N N . HIS A 1 114 ? -28.235 15.358 22.031 1.00 80.94 114 HIS A N 1
ATOM 905 C CA . HIS A 1 114 ? -29.344 15.173 21.100 1.00 80.94 114 HIS A CA 1
ATOM 906 C C . HIS A 1 114 ? -28.979 15.759 19.738 1.00 80.94 114 HIS A C 1
ATOM 908 O O . HIS A 1 114 ? -28.604 16.926 19.670 1.00 80.94 114 HIS A O 1
ATOM 914 N N . TYR A 1 115 ? -29.185 14.986 18.670 1.00 74.75 115 TYR A N 1
ATOM 915 C CA . TYR A 1 115 ? -28.961 15.423 17.288 1.00 74.75 115 TYR A CA 1
ATOM 916 C C . TYR A 1 115 ? -29.632 16.768 16.969 1.00 74.75 115 TYR A C 1
ATOM 918 O O . TYR A 1 115 ? -29.042 17.627 16.332 1.00 74.75 115 TYR A O 1
ATOM 926 N N . SER A 1 116 ? -30.823 17.020 17.525 1.00 84.25 116 SER A N 1
ATOM 927 C CA . SER A 1 116 ? -31.549 18.289 17.367 1.00 84.25 116 SER A CA 1
ATOM 928 C C . SER A 1 116 ? -30.840 19.525 17.946 1.00 84.25 116 SER A C 1
ATOM 930 O O . SER A 1 116 ? -31.344 20.631 17.783 1.00 84.25 116 SER A O 1
ATOM 932 N N . LYS A 1 117 ? -29.746 19.347 18.695 1.00 83.44 117 LYS A N 1
ATOM 933 C CA . LYS A 1 117 ? -28.906 20.421 19.249 1.00 83.44 117 LYS A CA 1
ATOM 934 C C . LYS A 1 117 ? -27.608 20.627 18.461 1.00 83.44 117 LYS A C 1
ATOM 936 O O . LYS A 1 117 ? -26.798 21.452 18.866 1.00 83.44 117 LYS A O 1
ATOM 941 N N . LEU A 1 118 ? -27.379 19.849 17.405 1.00 80.69 118 LEU A N 1
ATOM 942 C CA . LEU A 1 118 ? -26.206 19.967 16.549 1.00 80.69 118 LEU A CA 1
ATOM 943 C C . LEU A 1 118 ? -26.533 20.877 15.365 1.00 80.69 118 LEU A C 1
ATOM 945 O O . LEU A 1 118 ? -27.613 20.784 14.781 1.00 80.69 118 LEU A O 1
ATOM 949 N N . GLN A 1 119 ? -25.591 21.749 15.015 1.00 80.88 119 GLN A N 1
ATOM 950 C CA . GLN A 1 119 ? -25.634 22.526 13.782 1.00 80.88 119 GLN A CA 1
ATOM 951 C C . GLN A 1 119 ? -24.575 21.986 12.819 1.00 80.88 119 GLN A C 1
ATOM 953 O O . GLN A 1 119 ? -23.391 21.936 13.163 1.00 80.88 119 GLN A O 1
ATOM 958 N N . GLU A 1 120 ? -25.011 21.598 11.621 1.00 75.00 120 GLU A N 1
ATOM 959 C CA . GLU A 1 120 ? -24.128 21.218 10.518 1.00 75.00 120 GLU A CA 1
ATOM 960 C C . GLU A 1 120 ? -23.348 22.458 10.055 1.00 75.00 120 GLU A C 1
ATOM 962 O O . GLU A 1 120 ? -23.950 23.465 9.674 1.00 75.00 120 GLU A O 1
ATOM 967 N N . LEU A 1 121 ? -22.015 22.410 10.143 1.00 76.19 121 LEU A N 1
ATOM 968 C CA . LEU A 1 121 ? -21.154 23.523 9.728 1.00 76.19 121 LEU A CA 1
ATOM 969 C C . LEU A 1 121 ? -20.657 23.385 8.289 1.00 76.19 121 LEU A C 1
ATOM 971 O O . LEU A 1 121 ? -20.486 24.401 7.620 1.00 76.19 121 LEU A O 1
ATOM 975 N N . ASP A 1 122 ? -20.398 22.157 7.838 1.00 62.41 122 ASP A N 1
ATOM 976 C CA . ASP A 1 122 ? -19.896 21.869 6.494 1.00 62.41 122 ASP A CA 1
ATOM 977 C C . ASP A 1 122 ? -20.100 20.387 6.121 1.00 62.41 122 ASP A C 1
ATOM 979 O O . ASP A 1 122 ? -20.255 19.534 7.003 1.00 62.41 122 ASP A O 1
ATOM 983 N N . ARG A 1 123 ? -20.046 20.071 4.820 1.00 61.47 123 ARG A N 1
ATOM 984 C CA . ARG A 1 123 ? -20.044 18.703 4.273 1.00 61.47 123 ARG A CA 1
ATOM 985 C C . ARG A 1 123 ? -18.755 18.443 3.507 1.00 61.47 123 ARG A C 1
ATOM 987 O O . ARG A 1 123 ? -18.612 18.836 2.350 1.00 61.47 123 ARG A O 1
ATOM 994 N N . LEU A 1 124 ? -17.839 17.708 4.126 1.00 54.81 124 LEU A N 1
ATOM 995 C CA . LEU A 1 124 ? -16.577 17.324 3.499 1.00 54.81 124 LEU A CA 1
ATOM 996 C C . LEU A 1 124 ? -16.748 16.040 2.673 1.00 54.81 124 LEU A C 1
ATOM 998 O O . LEU A 1 124 ? -16.386 14.963 3.111 1.00 54.81 124 LEU A O 1
ATOM 1002 N N . GLY A 1 125 ? -17.293 16.155 1.460 1.00 46.59 125 GLY A N 1
ATOM 1003 C CA . GLY A 1 125 ? -17.263 15.084 0.452 1.00 46.59 125 GLY A CA 1
ATOM 1004 C C . GLY A 1 125 ? -18.059 13.800 0.774 1.00 46.59 125 GLY A C 1
ATOM 1005 O O . GLY A 1 125 ? -18.686 13.668 1.826 1.00 46.59 125 GLY A O 1
ATOM 1006 N N . PRO A 1 126 ? -18.107 12.844 -0.171 1.00 40.75 126 PRO A N 1
ATOM 1007 C CA . PRO A 1 126 ? -18.828 11.590 0.019 1.00 40.75 126 PRO A CA 1
ATOM 1008 C C . PRO A 1 126 ? -18.076 10.660 0.985 1.00 40.75 126 PRO A C 1
ATOM 1010 O O . PRO A 1 126 ? -16.962 10.238 0.693 1.00 40.75 126 PRO A O 1
ATOM 1013 N N . GLY A 1 127 ? -18.712 10.316 2.114 1.00 51.31 127 GLY A N 1
ATOM 1014 C CA . GLY A 1 127 ? -18.228 9.306 3.070 1.00 51.31 127 GLY A CA 1
ATOM 1015 C C . GLY A 1 127 ? -17.670 9.821 4.404 1.00 51.31 127 GLY A C 1
ATOM 1016 O O . GLY A 1 127 ? -17.234 9.005 5.208 1.00 51.31 127 GLY A O 1
ATOM 1017 N N . VAL A 1 128 ? -17.691 11.131 4.675 1.00 50.91 128 VAL A N 1
ATOM 1018 C CA . VAL A 1 128 ? -17.129 11.705 5.915 1.00 50.91 128 VAL A CA 1
ATOM 1019 C C . VAL A 1 128 ? -18.205 11.906 6.991 1.00 50.91 128 VAL A C 1
ATOM 1021 O O . VAL A 1 128 ? -19.296 12.402 6.709 1.00 50.91 128 VAL A O 1
ATOM 1024 N N . GLU A 1 129 ? -17.883 11.511 8.228 1.00 51.72 129 GLU A N 1
ATOM 1025 C CA . GLU A 1 129 ? -18.693 11.752 9.430 1.00 51.72 129 GLU A CA 1
ATOM 1026 C C . GLU A 1 129 ? -18.912 13.262 9.664 1.00 51.72 129 GLU A C 1
ATOM 1028 O O . GLU A 1 129 ? -17.996 14.074 9.542 1.00 51.72 129 GLU A O 1
ATOM 1033 N N . GLU A 1 130 ? -20.153 13.641 9.982 1.00 49.03 130 GLU A N 1
ATOM 1034 C CA . GLU A 1 130 ? -20.616 15.032 10.075 1.00 49.03 130 GLU A CA 1
ATOM 1035 C C . GLU A 1 130 ? -19.822 15.867 11.103 1.00 49.03 130 GLU A C 1
ATOM 1037 O O . GLU A 1 130 ? -19.780 15.558 12.296 1.00 49.03 130 GLU A O 1
ATOM 1042 N N . MET A 1 131 ? -19.263 17.003 10.668 1.00 45.00 131 MET A N 1
ATOM 1043 C CA . MET A 1 131 ? -18.664 18.003 11.559 1.00 45.00 131 MET A CA 1
ATOM 1044 C C . MET A 1 131 ? -19.771 18.829 12.226 1.00 45.00 131 MET A C 1
ATOM 1046 O O . MET A 1 131 ? -20.320 19.764 11.639 1.00 45.00 131 MET A O 1
ATOM 1050 N N . SER A 1 132 ? -20.097 18.486 13.472 1.00 50.84 132 SER A N 1
ATOM 1051 C CA . SER A 1 132 ? -21.124 19.171 14.262 1.00 50.84 132 SER A CA 1
ATOM 1052 C C . SER A 1 132 ? -20.519 20.011 15.386 1.00 50.84 132 SER A C 1
ATOM 1054 O O . SER A 1 132 ? -19.651 19.545 16.126 1.00 50.84 132 SER A O 1
ATOM 1056 N N . LYS A 1 133 ? -21.009 21.242 15.567 1.00 42.50 133 LYS A N 1
ATOM 1057 C CA . LYS A 1 133 ? -20.652 22.106 16.705 1.00 42.50 133 LYS A CA 1
ATOM 1058 C C . LYS A 1 133 ? -21.772 22.118 17.748 1.00 42.50 133 LYS A C 1
ATOM 1060 O O . LYS A 1 133 ? -22.949 22.080 17.401 1.00 42.50 133 LYS A O 1
ATOM 1065 N N . TYR A 1 134 ? -21.380 22.165 19.020 1.00 43.53 134 TYR A N 1
ATOM 1066 C CA . TYR A 1 134 ? -22.279 22.326 20.163 1.00 43.53 134 TYR A CA 1
ATOM 1067 C C . TYR A 1 134 ? -22.349 23.809 20.566 1.00 43.53 134 TYR A C 1
ATOM 1069 O O . TYR A 1 134 ? -21.301 24.457 20.652 1.00 43.53 134 TYR A O 1
ATOM 1077 N N . GLU A 1 135 ? -23.554 24.319 20.834 1.00 44.47 135 GLU A N 1
ATOM 1078 C CA . GLU A 1 135 ? -23.797 25.613 21.503 1.00 44.47 135 GLU A CA 1
ATOM 1079 C C . GLU A 1 135 ? -24.133 25.434 22.990 1.00 44.47 135 GLU A C 1
ATOM 1081 O O . GLU A 1 135 ? -25.007 24.597 23.330 1.00 44.47 135 GLU A O 1
#

Radius of gyration: 19.23 Å; chains: 1; bounding box: 46×40×52 Å

Sequence (135 aa):
MIKPEERFWSEGQAYFGSSDNPKTLTHCNIWDWDQLRMIKVIGTAKLFPPEEDVEVPILAQFVDYLSPKVRAVTVDDEGLIVEVSADPEQDDTGFIGYLPFTATKSLHDCRTVHYSKLQELDRLGPGVEEMSKYE